Protein AF-A0A0F9V0E3-F1 (afdb_monomer_lite)

pLDDT: mean 80.99, std 12.96, range [43.31, 92.94]

Secondary structure (DSSP, 8-state):
--HHHHHHHHHHHHHHHHHHHHHHTSS-HHHHHHHHHHHHHTT-

Radius of gyration: 11.63 Å; chains: 1; bounding box: 30×21×25 Å

Structure (mmCIF, N/CA/C/O backbone):
data_AF-A0A0F9V0E3-F1
#
_entry.id   AF-A0A0F9V0E3-F1
#
loop_
_atom_site.group_PDB
_atom_site.id
_atom_site.type_symbol
_atom_site.label_atom_id
_atom_site.label_alt_id
_atom_site.label_comp_id
_atom_site.label_asym_id
_atom_site.label_entity_id
_atom_site.label_seq_id
_atom_site.pdbx_PDB_ins_code
_atom_site.Cartn_x
_atom_site.Cartn_y
_atom_site.Cartn_z
_atom_site.occupan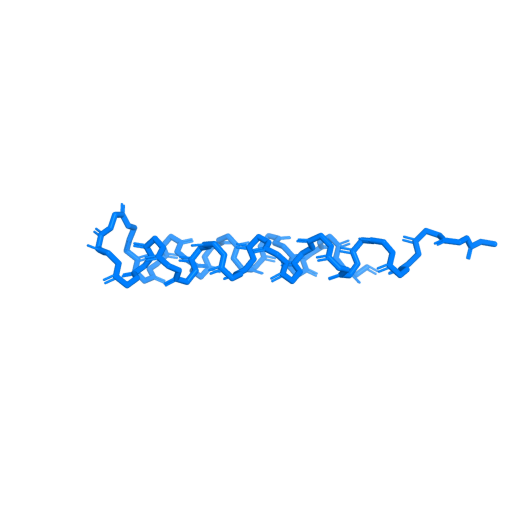cy
_atom_site.B_iso_or_equiv
_atom_site.auth_seq_id
_atom_site.auth_comp_id
_atom_site.auth_asym_id
_atom_site.auth_atom_id
_atom_site.pdbx_PDB_model_num
ATOM 1 N N . MET A 1 1 ? 24.988 8.189 -15.862 1.00 43.31 1 MET A N 1
ATOM 2 C CA . MET A 1 1 ? 24.333 7.907 -14.562 1.00 43.31 1 MET A CA 1
ATOM 3 C C . MET A 1 1 ? 22.972 7.242 -14.828 1.00 43.31 1 MET A C 1
ATOM 5 O O . MET A 1 1 ? 22.005 7.936 -15.100 1.00 43.31 1 MET A O 1
ATOM 9 N N . VAL A 1 2 ? 22.898 5.902 -14.883 1.00 47.75 2 VAL A N 1
ATOM 10 C CA . VAL A 1 2 ? 21.716 5.147 -15.401 1.00 47.75 2 VAL A CA 1
ATOM 11 C C . VAL A 1 2 ? 20.805 4.603 -14.278 1.00 47.75 2 VAL A C 1
ATOM 13 O O . VAL A 1 2 ? 19.749 4.029 -14.526 1.00 47.75 2 VAL A O 1
ATOM 16 N N . PHE A 1 3 ? 21.155 4.840 -13.013 1.00 53.06 3 PHE A N 1
ATOM 17 C CA . PHE A 1 3 ? 20.535 4.168 -11.865 1.00 53.06 3 PHE A CA 1
ATOM 18 C C . PHE A 1 3 ? 19.106 4.627 -11.501 1.00 53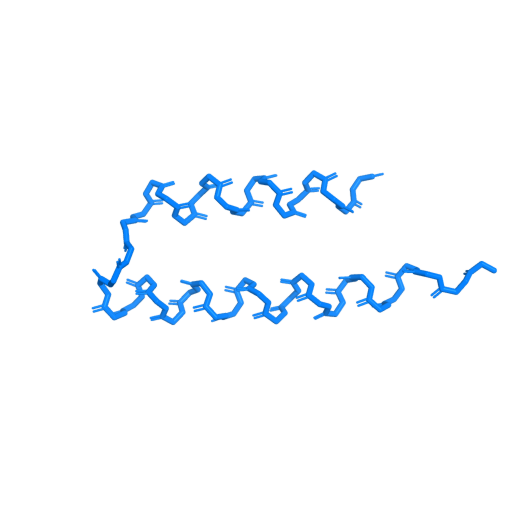.06 3 PHE A C 1
ATOM 20 O O . PHE A 1 3 ? 18.436 3.949 -10.731 1.00 53.06 3 PHE A O 1
ATOM 27 N N . SER A 1 4 ? 18.574 5.729 -12.048 1.00 59.03 4 SER A N 1
ATOM 28 C CA . SER A 1 4 ? 17.291 6.282 -11.566 1.00 59.03 4 SER A CA 1
ATOM 29 C C . SER A 1 4 ? 16.031 5.607 -12.136 1.00 59.03 4 SER A C 1
ATOM 31 O O . SER A 1 4 ? 14.991 5.572 -11.471 1.00 59.03 4 SER A O 1
ATOM 33 N N . LYS A 1 5 ? 16.087 5.044 -13.355 1.00 61.56 5 LYS A N 1
ATOM 34 C CA . LYS A 1 5 ? 14.918 4.403 -13.995 1.00 61.56 5 LYS A CA 1
ATOM 35 C C . LYS A 1 5 ? 14.614 3.028 -13.399 1.00 61.56 5 LYS A C 1
ATOM 37 O O . LYS A 1 5 ? 13.451 2.730 -13.130 1.00 61.56 5 LYS A O 1
ATOM 42 N N . THR A 1 6 ? 15.643 2.224 -13.143 1.00 68.38 6 THR A N 1
ATOM 43 C CA . THR A 1 6 ? 15.519 0.865 -12.593 1.00 68.38 6 THR A CA 1
ATOM 44 C C . THR A 1 6 ? 15.017 0.863 -11.150 1.00 68.38 6 THR A C 1
ATOM 46 O O . THR A 1 6 ? 14.158 0.049 -10.801 1.00 68.38 6 THR A O 1
ATOM 49 N N . VAL A 1 7 ? 15.463 1.821 -10.331 1.00 70.06 7 VAL A N 1
ATOM 50 C CA . VAL A 1 7 ? 15.009 1.979 -8.938 1.00 70.06 7 VAL A CA 1
ATOM 51 C C . VAL A 1 7 ? 13.519 2.336 -8.885 1.00 70.06 7 VAL A C 1
ATOM 53 O O . VAL A 1 7 ? 12.750 1.668 -8.196 1.00 70.06 7 VAL A O 1
ATOM 56 N N . LYS A 1 8 ? 13.059 3.291 -9.707 1.00 75.69 8 LYS A N 1
ATOM 57 C CA . LYS A 1 8 ? 11.629 3.648 -9.804 1.00 75.69 8 LYS A CA 1
ATOM 58 C C . LYS A 1 8 ? 10.746 2.470 -10.216 1.00 75.69 8 LYS A C 1
ATOM 60 O O . LYS A 1 8 ? 9.644 2.315 -9.688 1.00 75.69 8 LYS A O 1
ATOM 65 N N . SER A 1 9 ? 11.202 1.643 -11.157 1.00 81.81 9 SER A N 1
ATOM 66 C CA . SER A 1 9 ? 10.451 0.456 -11.578 1.00 81.81 9 SER A CA 1
ATOM 67 C C . SER A 1 9 ? 10.383 -0.630 -10.504 1.00 81.81 9 SER A C 1
ATOM 69 O O . SER A 1 9 ? 9.340 -1.271 -10.386 1.00 81.81 9 SER A O 1
ATOM 71 N N . LYS A 1 10 ? 11.444 -0.814 -9.705 1.00 82.12 10 LYS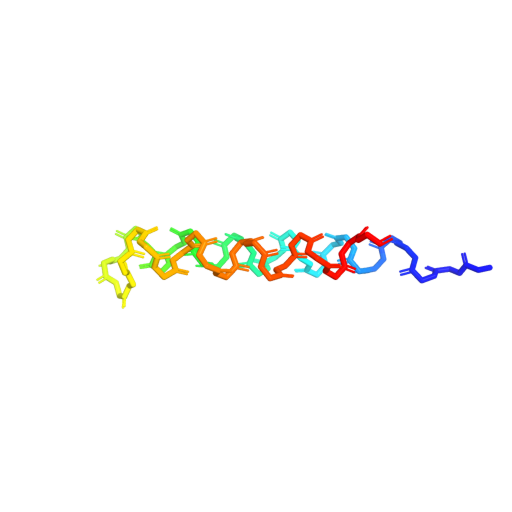 A N 1
ATOM 72 C CA . LYS A 1 10 ? 11.443 -1.761 -8.580 1.00 82.12 10 LYS A CA 1
ATOM 73 C C . LYS A 1 10 ? 10.478 -1.320 -7.483 1.00 82.12 10 LYS A C 1
ATOM 75 O O . LYS A 1 10 ? 9.573 -2.078 -7.155 1.00 82.12 10 LYS A O 1
ATOM 80 N N . VAL A 1 11 ? 10.548 -0.055 -7.062 1.00 83.62 11 VAL A N 1
ATOM 81 C CA . VAL A 1 11 ? 9.626 0.487 -6.050 1.00 83.62 11 VAL A CA 1
ATOM 82 C C . VAL A 1 11 ? 8.166 0.394 -6.512 1.00 83.62 11 VAL A C 1
ATOM 84 O O . VAL A 1 11 ? 7.283 0.032 -5.740 1.00 83.62 11 VAL A O 1
ATOM 87 N N . LYS A 1 12 ? 7.876 0.647 -7.798 1.00 84.69 12 LYS A N 1
ATOM 88 C CA . LYS A 1 12 ? 6.516 0.455 -8.337 1.00 84.69 12 LYS A CA 1
ATOM 89 C C . LYS A 1 12 ? 6.033 -0.996 -8.259 1.00 84.69 12 LYS A C 1
ATOM 91 O O . LYS A 1 12 ? 4.833 -1.199 -8.077 1.00 84.69 12 LYS A O 1
ATOM 96 N N . LYS A 1 13 ? 6.917 -1.983 -8.438 1.00 88.38 13 LYS A N 1
ATOM 97 C CA . LYS A 1 13 ? 6.565 -3.404 -8.301 1.00 88.38 13 LYS A CA 1
ATOM 98 C C . LYS A 1 13 ? 6.272 -3.750 -6.842 1.00 88.38 13 LYS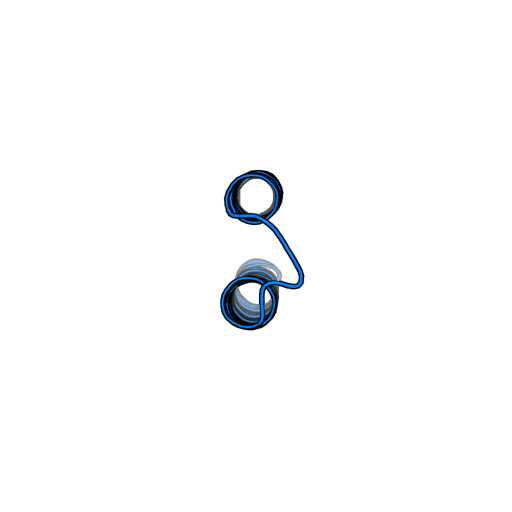 A C 1
ATOM 100 O O . LYS A 1 13 ? 5.188 -4.260 -6.578 1.00 88.38 13 LYS A O 1
ATOM 105 N N . GLU A 1 14 ? 7.144 -3.356 -5.919 1.00 87.00 14 GLU A N 1
ATOM 106 C CA . GLU A 1 14 ? 6.977 -3.592 -4.475 1.00 87.00 14 GLU A CA 1
ATOM 107 C C . GLU A 1 14 ? 5.687 -2.958 -3.936 1.00 87.00 14 GLU A C 1
ATOM 109 O O . GLU A 1 14 ? 4.880 -3.630 -3.303 1.00 87.00 14 GLU A O 1
ATOM 114 N N . VAL A 1 15 ? 5.381 -1.707 -4.300 1.00 88.38 15 VAL A N 1
ATOM 115 C CA . VAL A 1 15 ? 4.111 -1.060 -3.907 1.00 88.38 15 VAL A CA 1
ATOM 116 C C . VAL A 1 15 ? 2.888 -1.817 -4.442 1.00 88.38 15 VAL A C 1
ATOM 118 O O . VAL A 1 15 ? 1.831 -1.848 -3.804 1.00 88.38 15 VAL A O 1
ATOM 121 N N . LYS A 1 16 ? 2.997 -2.419 -5.632 1.00 90.44 16 LYS A N 1
ATOM 122 C CA . LYS A 1 16 ? 1.908 -3.188 -6.245 1.00 90.44 16 LYS A CA 1
ATOM 123 C C . LYS A 1 16 ? 1.699 -4.522 -5.528 1.00 90.44 16 LYS A C 1
ATO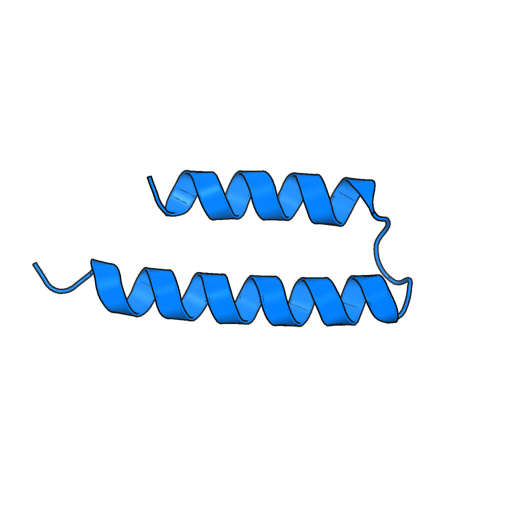M 125 O O . LYS A 1 16 ? 0.551 -4.940 -5.390 1.00 90.44 16 LYS A O 1
ATOM 130 N N . GLU A 1 17 ? 2.769 -5.159 -5.067 1.00 90.44 17 GLU A N 1
ATOM 131 C CA . GLU A 1 17 ? 2.718 -6.368 -4.242 1.00 90.44 17 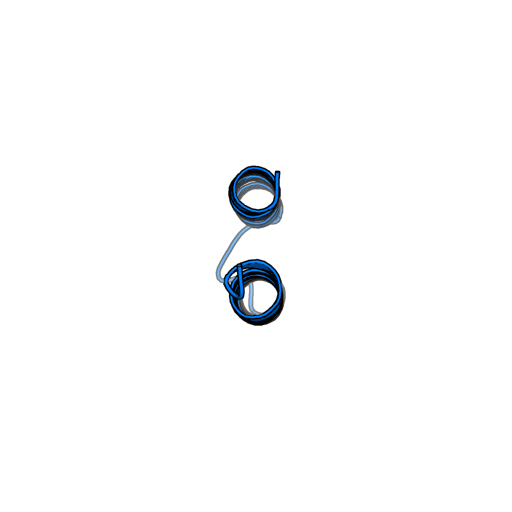GLU A CA 1
ATOM 132 C C . GLU A 1 17 ? 2.158 -6.065 -2.855 1.00 90.44 17 GLU A C 1
ATOM 134 O O . GLU A 1 17 ? 1.165 -6.672 -2.468 1.00 90.44 17 GLU A O 1
ATOM 139 N N . LEU A 1 18 ? 2.649 -5.023 -2.187 1.00 89.38 18 LEU A N 1
ATOM 140 C CA . LEU A 1 18 ? 2.133 -4.585 -0.891 1.00 89.38 18 LEU A CA 1
ATOM 141 C C . LEU A 1 18 ? 0.645 -4.233 -0.931 1.00 89.38 18 LEU A C 1
ATOM 143 O O . LEU A 1 18 ? -0.103 -4.574 -0.021 1.00 89.38 18 LEU A O 1
ATOM 147 N N . ARG A 1 19 ? 0.158 -3.632 -2.026 1.00 90.44 19 ARG A N 1
ATOM 148 C CA . ARG A 1 19 ? -1.287 -3.425 -2.221 1.00 90.44 19 ARG A CA 1
ATOM 149 C C . ARG A 1 19 ? -2.070 -4.725 -2.357 1.00 90.44 19 ARG A C 1
ATOM 151 O O . ARG A 1 19 ? -3.230 -4.755 -1.955 1.00 90.44 19 ARG A O 1
ATOM 158 N N . LYS A 1 20 ? -1.499 -5.764 -2.971 1.00 92.94 20 LYS A N 1
ATOM 159 C CA . LYS A 1 20 ? -2.153 -7.079 -3.062 1.00 92.94 20 LYS A CA 1
ATOM 160 C C . LYS A 1 20 ? -2.225 -7.732 -1.685 1.00 92.94 20 LYS A C 1
ATOM 162 O O . LYS A 1 20 ? -3.282 -8.237 -1.339 1.00 92.94 20 LYS A O 1
ATOM 167 N N . ILE A 1 21 ? -1.141 -7.661 -0.917 1.00 90.06 21 ILE A N 1
ATOM 168 C CA . ILE A 1 21 ? -1.035 -8.196 0.447 1.00 90.06 21 ILE A CA 1
ATOM 169 C C . ILE A 1 21 ? -2.025 -7.461 1.376 1.00 90.06 21 ILE A C 1
ATOM 171 O O . ILE A 1 21 ? -2.808 -8.096 2.075 1.00 90.06 21 ILE A O 1
ATOM 175 N N . LEU A 1 22 ? -2.136 -6.129 1.260 1.00 89.75 22 LEU A N 1
ATOM 176 C CA . LEU A 1 22 ? -3.149 -5.330 1.967 1.00 89.75 22 LEU A CA 1
ATOM 177 C C . LEU A 1 22 ? -4.584 -5.728 1.585 1.00 89.75 22 LEU A C 1
ATOM 179 O O . LEU A 1 22 ? -5.458 -5.794 2.441 1.00 89.75 22 LEU A O 1
ATOM 183 N N . LYS A 1 23 ? -4.847 -5.983 0.296 1.00 89.50 23 LYS A N 1
ATOM 184 C CA . LYS A 1 23 ? -6.169 -6.432 -0.178 1.00 89.50 23 LYS A CA 1
ATOM 185 C C . LYS A 1 23 ? -6.518 -7.847 0.276 1.00 89.50 23 LYS A C 1
ATOM 187 O O . LYS A 1 23 ? -7.699 -8.136 0.425 1.00 89.50 23 LYS A O 1
ATOM 192 N N . LYS A 1 24 ? -5.518 -8.711 0.454 1.00 92.38 24 LYS A N 1
ATOM 193 C CA . LYS A 1 24 ? -5.689 -10.049 1.028 1.00 92.38 24 LYS A CA 1
ATOM 194 C C . LYS A 1 24 ? -5.965 -10.005 2.533 1.00 92.38 24 LYS A C 1
ATOM 196 O O . LYS A 1 24 ? -6.570 -10.935 3.044 1.00 92.38 24 LYS A O 1
ATOM 201 N N . GLY A 1 25 ? -5.569 -8.923 3.207 1.00 89.94 25 GLY A N 1
ATOM 202 C CA . GLY A 1 25 ? -5.660 -8.792 4.662 1.00 89.94 25 GLY A CA 1
ATOM 203 C C . GLY A 1 25 ? -4.450 -9.366 5.403 1.00 89.94 25 GLY A C 1
ATOM 204 O O . GLY A 1 25 ? -4.475 -9.422 6.625 1.00 89.94 25 GLY A O 1
ATOM 205 N N . ASP A 1 26 ? -3.396 -9.748 4.676 1.00 89.94 26 ASP A N 1
ATOM 206 C CA . ASP A 1 26 ? -2.144 -10.279 5.233 1.00 89.94 26 ASP A CA 1
ATOM 207 C C . ASP A 1 26 ? -1.341 -9.197 5.982 1.00 89.94 26 ASP A C 1
ATOM 209 O O . ASP A 1 26 ? -0.548 -9.511 6.864 1.00 89.94 26 ASP A O 1
ATOM 213 N N . ILE A 1 27 ? -1.542 -7.920 5.627 1.00 89.81 27 ILE A N 1
ATOM 214 C CA . ILE A 1 27 ? -0.979 -6.763 6.337 1.00 89.81 27 ILE A CA 1
ATOM 215 C C . ILE A 1 27 ? -2.067 -5.754 6.670 1.00 89.81 27 ILE A C 1
ATOM 217 O O . ILE A 1 27 ? -3.051 -5.580 5.943 1.00 89.81 27 ILE A O 1
ATOM 221 N N . THR A 1 28 ? -1.842 -5.012 7.743 1.00 90.50 28 THR A N 1
ATOM 222 C CA . THR A 1 28 ? -2.686 -3.897 8.148 1.00 90.50 28 THR A CA 1
ATOM 223 C C . THR A 1 28 ? -2.363 -2.627 7.359 1.00 90.50 28 THR A C 1
ATOM 225 O O . THR A 1 28 ? -1.293 -2.431 6.776 1.00 90.50 28 THR A O 1
ATOM 228 N N . ARG A 1 29 ? -3.305 -1.682 7.377 1.00 88.00 29 ARG A N 1
ATOM 229 C CA . ARG A 1 29 ? -3.153 -0.371 6.724 1.00 88.00 29 ARG A CA 1
ATOM 230 C C . ARG A 1 29 ? -1.996 0.452 7.310 1.00 88.00 29 ARG A C 1
ATOM 232 O O . ARG A 1 29 ? -1.449 1.306 6.613 1.00 88.00 29 ARG A O 1
ATOM 239 N N . SER A 1 30 ? -1.636 0.192 8.569 1.00 89.81 30 SER A N 1
ATOM 240 C CA . SER A 1 30 ? -0.511 0.830 9.259 1.00 89.81 30 SER A CA 1
ATOM 241 C C . SER A 1 30 ? 0.831 0.332 8.717 1.00 89.81 30 SER A C 1
ATOM 243 O O . SER A 1 30 ? 1.662 1.141 8.302 1.00 89.81 30 SER A O 1
ATOM 245 N N . GLU A 1 31 ? 1.000 -0.988 8.611 1.00 88.69 31 GLU A N 1
ATOM 246 C CA . GLU A 1 31 ? 2.208 -1.626 8.063 1.00 88.69 31 GLU A CA 1
ATOM 247 C C . GLU A 1 31 ? 2.436 -1.221 6.605 1.00 88.69 31 GLU A C 1
ATOM 249 O O . GLU A 1 31 ? 3.525 -0.783 6.237 1.00 88.69 31 GLU A O 1
ATOM 254 N N . PHE A 1 32 ? 1.370 -1.214 5.799 1.00 89.88 32 PHE A N 1
ATOM 255 C CA . PHE A 1 32 ? 1.429 -0.737 4.417 1.00 89.88 32 PHE A CA 1
ATOM 256 C C . PHE A 1 32 ? 1.936 0.711 4.305 1.00 89.88 32 PHE A C 1
ATOM 258 O O . PHE A 1 32 ? 2.725 1.039 3.415 1.00 89.88 32 PHE A O 1
ATOM 265 N N . ASN A 1 33 ? 1.498 1.596 5.205 1.00 89.31 33 ASN A N 1
ATOM 266 C CA . ASN A 1 33 ? 1.938 2.990 5.222 1.00 89.31 33 ASN A CA 1
ATOM 267 C C . ASN A 1 33 ? 3.390 3.141 5.692 1.00 89.31 33 ASN A C 1
ATOM 269 O O . ASN A 1 33 ? 4.108 3.986 5.149 1.00 89.31 33 ASN A O 1
ATOM 273 N N . ALA A 1 34 ? 3.826 2.344 6.671 1.00 90.38 34 ALA A N 1
ATOM 274 C CA . ALA A 1 34 ? 5.209 2.329 7.136 1.00 90.38 34 ALA A CA 1
ATOM 275 C C . ALA A 1 34 ? 6.159 1.911 6.004 1.00 90.38 34 ALA A C 1
ATOM 277 O O . ALA A 1 34 ? 7.118 2.628 5.706 1.00 90.38 34 ALA A O 1
ATOM 278 N N . GLU A 1 35 ? 5.831 0.832 5.293 1.00 87.62 35 GLU A N 1
ATOM 279 C CA . GLU A 1 35 ? 6.618 0.364 4.152 1.00 87.62 35 GLU A CA 1
ATOM 280 C C . GLU A 1 35 ? 6.615 1.356 2.987 1.00 87.62 35 GLU A C 1
ATOM 282 O O . GLU A 1 35 ? 7.671 1.672 2.439 1.00 87.62 35 GLU A O 1
ATOM 287 N N . LEU A 1 36 ? 5.465 1.954 2.653 1.00 87.25 36 LEU A N 1
ATOM 288 C CA . LEU A 1 36 ? 5.396 3.013 1.640 1.00 87.25 36 LEU A CA 1
ATOM 289 C C . LEU A 1 36 ? 6.306 4.201 1.964 1.00 87.25 36 LEU A C 1
ATOM 291 O O . LEU A 1 36 ? 6.884 4.812 1.060 1.00 87.25 36 LEU A O 1
ATOM 295 N N . LYS A 1 37 ? 6.402 4.568 3.243 1.00 87.69 37 LYS A N 1
ATOM 296 C CA . LYS A 1 37 ? 7.228 5.687 3.702 1.00 87.69 37 LYS A CA 1
ATOM 297 C C . LYS A 1 37 ? 8.713 5.348 3.582 1.00 87.69 37 LYS A C 1
ATOM 299 O O . LYS A 1 37 ? 9.476 6.185 3.099 1.00 87.69 37 LYS A O 1
ATOM 304 N N . SER A 1 38 ? 9.096 4.118 3.922 1.00 85.50 38 SER A N 1
ATOM 305 C CA . SER A 1 38 ? 10.446 3.586 3.706 1.00 85.50 38 SER A CA 1
ATOM 306 C C . SER A 1 38 ? 10.807 3.573 2.220 1.00 85.50 38 SER A C 1
ATOM 308 O O . SER A 1 38 ? 11.819 4.149 1.833 1.00 85.50 38 SER A O 1
ATOM 310 N N . LEU A 1 39 ? 9.928 3.051 1.362 1.00 82.25 39 LEU A N 1
ATOM 311 C CA . LEU A 1 39 ? 10.118 3.007 -0.091 1.00 82.25 39 LEU A CA 1
ATOM 312 C C . LEU A 1 39 ? 10.252 4.399 -0.727 1.00 82.25 39 LEU A C 1
ATOM 314 O O . LEU A 1 39 ? 11.065 4.600 -1.628 1.00 82.25 39 LEU A O 1
ATOM 318 N N . LYS A 1 40 ? 9.498 5.393 -0.240 1.00 78.25 40 LYS A N 1
ATOM 319 C CA . LYS A 1 40 ? 9.648 6.794 -0.671 1.00 78.25 40 LYS A CA 1
ATOM 320 C C . LYS A 1 40 ? 10.984 7.404 -0.248 1.00 78.25 40 LYS A C 1
ATOM 322 O O . LYS A 1 40 ? 11.488 8.267 -0.960 1.00 78.25 40 LYS A O 1
ATOM 327 N N . LYS A 1 41 ? 11.558 6.973 0.879 1.00 78.25 41 LYS A N 1
ATOM 328 C CA . LYS A 1 41 ? 12.859 7.455 1.362 1.00 78.25 41 LYS A CA 1
ATOM 329 C C . LYS A 1 41 ? 14.012 6.986 0.467 1.00 78.25 41 LYS A C 1
ATOM 331 O O . LYS A 1 41 ? 14.945 7.750 0.278 1.00 78.25 41 LYS A O 1
ATOM 336 N N . PHE A 1 42 ? 13.903 5.803 -0.146 1.00 67.81 42 PHE A N 1
ATOM 337 C CA . PHE A 1 42 ? 14.866 5.289 -1.138 1.00 67.81 42 PHE A CA 1
ATOM 338 C C . PHE A 1 42 ? 14.792 5.976 -2.513 1.00 67.81 42 PHE A C 1
ATOM 340 O O . PHE A 1 42 ? 15.666 5.781 -3.353 1.00 67.81 42 PHE A O 1
ATOM 347 N N . LEU A 1 43 ? 13.732 6.747 -2.768 1.00 66.12 43 LEU A N 1
ATOM 348 C CA . LEU A 1 43 ? 13.530 7.501 -4.009 1.00 66.12 43 LEU A CA 1
ATOM 349 C C . LEU A 1 43 ? 14.016 8.955 -3.931 1.00 66.12 43 LEU A C 1
ATOM 351 O O . LEU A 1 43 ? 13.961 9.643 -4.954 1.00 66.12 43 LEU A O 1
ATOM 355 N N . LYS A 1 44 ? 14.411 9.414 -2.739 1.00 56.47 44 LYS A N 1
ATOM 356 C CA . LYS A 1 44 ? 14.918 10.762 -2.471 1.00 56.47 44 LYS A CA 1
ATOM 357 C C . LYS A 1 44 ? 16.430 10.792 -2.650 1.00 56.47 44 LYS A C 1
ATOM 359 O O . LYS A 1 44 ? 16.900 11.798 -3.217 1.00 56.47 44 LYS A O 1
#

Organism: NCBI:txid412755

Foldseek 3Di:
DPPQPVLVVVLVVVLVVLVVCVVVVVDDPVVSVVVNVVSVVVND

Sequence (44 aa):
MVFSKTVKSKVKKEVKELRKILKKGDITRSEFNAELKSLKKFLK